Protein AF-A0AA37IGK7-F1 (afdb_monomer)

Nearest PDB structures (foldseek):
  6dv6-assembly1_A  TM=4.749E-01  e=1.111E+00  Salmonella enterica subsp. enterica serovar Typhimurium
  7ah9-assembly1_5C  TM=4.802E-01  e=1.252E+00  Salmonella enterica subsp. enterica serovar Typhimurium str. LT2
  7ah9-assembly1_5J  TM=4.685E-01  e=1.111E+00  Salmonella enterica subsp. enterica serovar Typhimurium str. LT2
  6q15-assembly1_M  TM=4.804E-01  e=1.497E+00  Salmonella enterica subsp. enterica serovar Typhimurium str. LT2
  7ahi-assembly1_5G  TM=4.324E-01  e=2.562E+00  Salmonella enterica subsp. enterica serovar Typhimurium str. LT2

Radius of gyration: 20.07 Å; Cα contacts (8 Å, |Δi|>4): 269; chains: 1; bounding box: 44×47×62 Å

Sequence (169 aa):
MKHADATVIRGIPPRADIAWFLGDLLSDEHWREFDMGVAHSQAMLALRNALHAYGGRDAWLRFIETTRRIVPQQLLAVPIVEILELAGARDMPQAPVLMTYKPTLDVYAAGRKLGDGLRLDVLVRLTPADRDAQGAYRLYDTDIDITHEGTSIQRCIARHYLPLPKSTP

pLDDT: mean 80.36, std 15.51, range [32.31, 94.69]

Solvent-accessible surface area (backbone atoms only — not comparable to full-atom values): 9767 Å² total; per-residue (Å²): 141,83,88,78,83,80,67,83,73,74,78,72,72,71,86,83,46,64,33,63,28,56,21,60,64,58,58,78,80,55,47,52,64,48,71,70,66,67,62,89,42,71,68,48,42,52,49,46,52,50,26,34,73,67,49,32,71,63,37,40,52,50,48,48,56,49,46,69,51,41,45,34,69,59,72,24,63,45,49,39,39,60,53,38,54,77,63,43,33,77,84,40,64,75,52,64,42,76,49,77,47,71,50,68,47,80,41,70,48,92,90,39,74,50,80,95,35,50,64,36,43,34,38,40,38,39,34,55,46,88,90,48,70,59,91,66,28,34,37,25,44,36,38,39,37,36,24,39,96,88,40,79,63,40,64,33,79,50,69,34,35,33,56,54,67,80,79,77,132

Organism: NCBI:txid1544861

Foldseek 3Di:
DDDDDPDPPVCPDPPLQADFWQLSLDDPVQCVQLLVVDQDDPVSVVVLVVQCVQPRPVSSNVQSVVCNPCCSVPVGRHTVQVQCVVQVCVVVVQDKRKDKDWDFAFGDGPRHTDPPGFIKIKIKIWGFDPPADDVQWGKTFIWIFIDGPNHTNTIGTDIHIYGYHDDDD

Mean predicted aligned error: 8.78 Å

Structure (mmCIF, N/CA/C/O backbone):
data_AF-A0AA37IGK7-F1
#
_entry.id   AF-A0AA37IGK7-F1
#
loop_
_atom_site.group_PDB
_atom_site.id
_atom_site.type_symbol
_atom_site.label_atom_id
_atom_site.label_alt_id
_atom_site.label_comp_id
_atom_site.label_asym_id
_atom_site.label_entity_id
_atom_site.label_seq_id
_atom_site.pdbx_PDB_ins_code
_atom_site.Cartn_x
_atom_site.Cartn_y
_atom_site.Cartn_z
_atom_site.occupancy
_atom_site.B_iso_or_equiv
_atom_site.auth_seq_id
_atom_site.auth_comp_id
_atom_site.auth_asym_id
_atom_site.auth_atom_id
_atom_site.pdbx_PDB_model_num
ATOM 1 N N . MET A 1 1 ? 24.141 -35.715 -39.906 1.00 41.41 1 MET A N 1
ATOM 2 C CA . MET A 1 1 ? 23.755 -35.733 -38.478 1.00 41.41 1 MET A CA 1
ATOM 3 C C . MET A 1 1 ? 22.556 -34.818 -38.307 1.00 41.41 1 MET A C 1
ATOM 5 O O . MET A 1 1 ? 22.644 -33.664 -38.698 1.00 41.41 1 MET A O 1
ATOM 9 N N . LYS A 1 2 ? 21.426 -35.357 -37.843 1.00 35.59 2 LYS A N 1
ATOM 10 C CA . LYS A 1 2 ? 20.162 -34.641 -37.627 1.00 35.59 2 LYS A CA 1
ATOM 11 C C . LYS A 1 2 ? 19.840 -34.611 -36.125 1.00 35.59 2 LYS A C 1
ATOM 13 O O . LYS A 1 2 ? 20.041 -35.622 -35.465 1.00 35.59 2 LYS A O 1
ATOM 18 N N . HIS A 1 3 ? 19.279 -33.474 -35.707 1.00 33.34 3 HIS A N 1
ATOM 19 C CA . HIS A 1 3 ? 18.512 -33.161 -34.489 1.00 33.34 3 HIS A CA 1
ATOM 20 C C . HIS A 1 3 ? 19.196 -33.226 -33.115 1.00 33.34 3 HIS A C 1
ATOM 22 O O . HIS A 1 3 ? 19.464 -34.292 -32.578 1.00 33.34 3 HIS A O 1
ATOM 28 N N . ALA A 1 4 ? 19.334 -32.048 -32.504 1.00 32.31 4 ALA A N 1
ATOM 29 C CA . ALA A 1 4 ? 18.440 -31.604 -31.427 1.00 32.31 4 ALA A CA 1
ATOM 30 C C . ALA A 1 4 ? 18.515 -30.064 -31.388 1.00 32.31 4 ALA A C 1
ATOM 32 O O . ALA A 1 4 ? 19.496 -29.491 -30.926 1.00 32.31 4 ALA A O 1
ATOM 33 N N . ASP A 1 5 ? 17.622 -29.361 -32.090 1.00 38.12 5 ASP A N 1
ATOM 34 C CA . ASP A 1 5 ? 16.541 -28.609 -31.429 1.00 38.12 5 ASP A CA 1
ATOM 35 C C . ASP A 1 5 ? 16.617 -28.679 -29.900 1.00 38.12 5 ASP A C 1
ATOM 37 O O . ASP A 1 5 ? 15.969 -29.500 -29.251 1.00 38.12 5 ASP A O 1
ATOM 41 N N . ALA A 1 6 ? 17.433 -27.795 -29.323 1.00 36.03 6 ALA A N 1
ATOM 42 C CA . ALA A 1 6 ? 17.273 -27.383 -27.941 1.00 36.03 6 ALA A CA 1
ATOM 43 C C . ALA A 1 6 ? 15.976 -26.576 -27.873 1.00 36.03 6 ALA A C 1
ATOM 45 O O . ALA A 1 6 ? 15.944 -25.357 -28.024 1.00 36.03 6 ALA A O 1
ATOM 46 N N . THR A 1 7 ? 14.900 -27.346 -27.751 1.00 38.16 7 THR A N 1
ATOM 47 C CA . THR A 1 7 ? 13.552 -26.989 -27.349 1.00 38.16 7 THR A CA 1
ATOM 48 C C . THR A 1 7 ? 13.541 -25.661 -26.612 1.00 38.16 7 THR A C 1
ATOM 50 O O . THR A 1 7 ? 14.135 -25.533 -25.542 1.00 38.16 7 THR A O 1
ATOM 53 N N . VAL A 1 8 ? 12.845 -24.691 -27.203 1.00 39.19 8 VAL A N 1
ATOM 54 C CA . VAL A 1 8 ? 12.372 -23.474 -26.551 1.00 39.19 8 VAL A CA 1
ATOM 55 C C . VAL A 1 8 ? 11.833 -23.874 -25.182 1.00 39.19 8 VAL A C 1
ATOM 57 O O . VAL A 1 8 ? 10.712 -24.377 -25.072 1.00 39.19 8 VAL A O 1
ATOM 60 N N . ILE A 1 9 ? 12.624 -23.664 -24.129 1.00 37.88 9 ILE A N 1
ATOM 61 C CA . ILE A 1 9 ? 12.071 -23.569 -22.788 1.00 37.88 9 ILE A CA 1
ATOM 62 C C . ILE A 1 9 ? 11.282 -22.274 -22.859 1.00 37.88 9 ILE A C 1
ATOM 64 O O . ILE A 1 9 ? 11.832 -21.184 -22.721 1.00 37.88 9 ILE A O 1
ATOM 68 N N . ARG A 1 10 ? 9.998 -22.397 -23.220 1.00 39.66 10 ARG A N 1
ATOM 69 C CA . ARG A 1 10 ? 9.006 -21.347 -23.036 1.00 39.66 10 ARG A CA 1
ATOM 70 C C . ARG A 1 10 ? 9.206 -20.920 -21.594 1.00 39.66 10 ARG A C 1
ATOM 72 O O . ARG A 1 10 ? 8.944 -21.719 -20.698 1.00 39.66 10 ARG A O 1
ATOM 79 N N . GLY A 1 11 ? 9.791 -19.737 -21.418 1.00 38.16 11 GLY A N 1
ATOM 80 C CA . GLY A 1 11 ? 10.116 -19.136 -20.136 1.00 38.16 11 GLY A CA 1
ATOM 81 C C . GLY A 1 11 ? 8.824 -18.834 -19.410 1.00 38.16 11 GLY A C 1
ATOM 82 O O . GLY A 1 11 ? 8.371 -17.698 -19.389 1.00 38.16 11 GLY A O 1
ATOM 83 N N . ILE A 1 12 ? 8.189 -19.885 -18.898 1.00 39.44 12 ILE A N 1
ATOM 84 C CA . ILE A 1 12 ? 7.153 -19.781 -17.892 1.00 39.44 12 ILE A CA 1
ATOM 85 C C . ILE A 1 12 ? 7.881 -19.125 -16.719 1.00 39.44 12 ILE A C 1
ATOM 87 O O . ILE A 1 12 ? 8.781 -19.760 -16.159 1.00 39.44 12 ILE A O 1
ATOM 91 N N . PRO A 1 13 ? 7.583 -17.855 -16.399 1.00 40.16 13 PRO A N 1
ATOM 92 C CA . PRO A 1 13 ? 8.246 -17.192 -15.295 1.00 40.16 13 PRO A CA 1
ATOM 93 C C . PRO A 1 13 ? 7.923 -17.985 -14.024 1.00 40.16 13 PRO A C 1
ATOM 95 O O . PRO A 1 13 ? 6.785 -18.459 -13.879 1.00 40.16 13 PRO A O 1
ATOM 98 N N . PRO A 1 14 ? 8.889 -18.172 -13.113 1.00 37.75 14 PRO A N 1
ATOM 99 C CA . PRO A 1 14 ? 8.575 -18.704 -11.801 1.00 37.75 14 PRO A CA 1
ATOM 100 C C . PRO A 1 14 ? 7.504 -17.815 -11.146 1.00 37.75 14 PRO A C 1
ATOM 102 O O . PRO A 1 14 ? 7.425 -16.607 -11.364 1.00 37.75 14 PRO A O 1
ATOM 105 N N . ARG A 1 15 ? 6.602 -18.467 -10.414 1.00 49.00 15 ARG A N 1
ATOM 106 C CA . ARG A 1 15 ? 5.468 -17.860 -9.711 1.00 49.00 15 ARG A CA 1
ATOM 107 C C . ARG A 1 15 ? 5.907 -16.635 -8.881 1.00 49.00 15 ARG A C 1
ATOM 109 O O . ARG A 1 15 ? 6.888 -16.733 -8.161 1.00 49.00 15 ARG A O 1
ATOM 116 N N . ALA A 1 16 ? 5.092 -15.575 -8.928 1.00 52.56 16 ALA A N 1
ATOM 117 C CA . ALA A 1 16 ? 5.090 -14.376 -8.069 1.00 52.56 16 ALA A CA 1
ATOM 118 C C . ALA A 1 16 ? 6.145 -13.262 -8.285 1.00 52.56 16 ALA A C 1
ATOM 120 O O . ALA A 1 16 ? 6.078 -12.274 -7.567 1.00 52.56 16 ALA A O 1
ATOM 121 N N . ASP A 1 17 ? 7.017 -13.320 -9.300 1.00 76.12 17 ASP A N 1
ATOM 122 C CA . ASP A 1 17 ? 7.947 -12.196 -9.577 1.00 76.12 17 ASP A CA 1
ATOM 123 C C . ASP A 1 17 ? 7.363 -11.106 -10.502 1.00 76.12 17 ASP A C 1
ATOM 125 O O . ASP A 1 17 ? 7.978 -10.056 -10.700 1.00 76.12 17 ASP A O 1
ATOM 129 N N . ILE A 1 18 ? 6.193 -11.347 -11.109 1.00 85.62 18 ILE A N 1
ATOM 130 C CA . ILE A 1 18 ? 5.501 -10.360 -11.952 1.00 85.62 18 ILE A CA 1
ATOM 131 C C . ILE A 1 18 ? 4.434 -9.651 -11.124 1.00 85.62 18 ILE A C 1
ATOM 133 O O . ILE A 1 18 ? 3.520 -10.308 -10.626 1.00 85.62 18 ILE A O 1
ATOM 137 N N . ALA A 1 19 ? 4.507 -8.322 -11.063 1.00 89.56 19 ALA A N 1
ATOM 138 C CA . ALA A 1 19 ? 3.480 -7.492 -10.445 1.00 89.56 19 ALA A CA 1
ATOM 139 C C . ALA A 1 19 ? 2.544 -6.918 -11.515 1.00 89.56 19 ALA A C 1
ATOM 141 O O . ALA A 1 19 ? 2.965 -6.175 -12.405 1.00 89.56 19 ALA A O 1
ATOM 142 N N . TRP A 1 20 ? 1.264 -7.272 -11.428 1.00 89.81 20 TRP A N 1
ATOM 143 C CA . TRP A 1 20 ? 0.215 -6.794 -12.328 1.00 89.81 20 TRP A CA 1
ATOM 144 C C . TRP A 1 20 ? -0.509 -5.582 -11.754 1.00 89.81 20 TRP A C 1
ATOM 146 O O . TRP A 1 20 ? -0.899 -4.690 -12.510 1.00 89.81 20 TRP A O 1
ATOM 156 N N . PHE A 1 21 ? -0.645 -5.532 -10.431 1.00 91.69 21 PHE A N 1
ATOM 157 C CA . PHE A 1 21 ? -1.286 -4.461 -9.678 1.00 91.69 21 PHE A CA 1
ATOM 158 C C . PHE A 1 21 ? -0.329 -3.867 -8.640 1.00 91.69 21 PHE A C 1
ATOM 160 O O . PHE A 1 21 ? 0.619 -4.522 -8.211 1.00 91.69 21 PHE A O 1
ATOM 167 N N . LEU A 1 22 ? -0.590 -2.637 -8.184 1.00 90.69 22 LEU A N 1
ATOM 168 C CA . LEU A 1 22 ? 0.184 -2.016 -7.098 1.00 90.69 22 LEU A CA 1
ATOM 169 C C . LEU A 1 22 ? 0.195 -2.867 -5.821 1.00 90.69 22 LEU A C 1
ATOM 171 O O . LEU A 1 22 ? 1.216 -2.932 -5.141 1.00 90.69 22 LEU A O 1
ATOM 175 N N . GLY A 1 23 ? -0.919 -3.533 -5.511 1.00 89.38 23 GLY A N 1
ATOM 176 C CA . GLY A 1 23 ? -1.026 -4.442 -4.372 1.00 89.38 23 GLY A CA 1
ATOM 177 C C . GLY A 1 23 ? -0.063 -5.631 -4.432 1.00 89.38 23 GLY A C 1
ATOM 178 O O . GLY A 1 23 ? 0.355 -6.101 -3.379 1.00 89.38 23 GLY A O 1
ATOM 179 N N . ASP A 1 24 ? 0.348 -6.065 -5.629 1.00 89.00 24 ASP A N 1
ATOM 180 C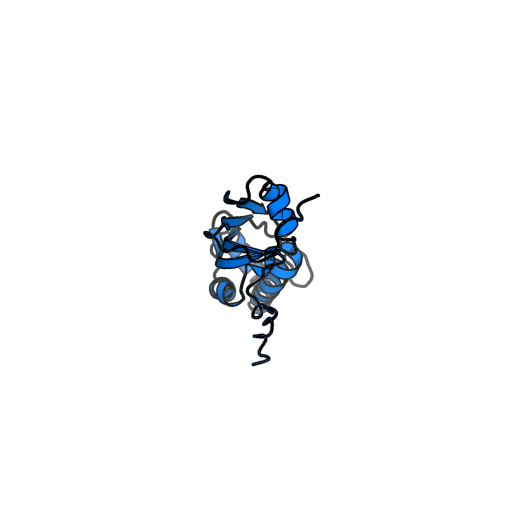 CA . ASP A 1 24 ? 1.286 -7.184 -5.803 1.00 89.00 24 ASP A CA 1
ATOM 181 C C . ASP A 1 24 ? 2.706 -6.820 -5.348 1.00 89.00 24 ASP A C 1
ATOM 183 O O . ASP A 1 24 ? 3.500 -7.701 -5.035 1.00 89.00 24 ASP A O 1
ATOM 187 N N . LEU A 1 25 ? 3.021 -5.520 -5.258 1.00 89.44 25 LEU A N 1
ATOM 188 C CA . LEU A 1 25 ? 4.308 -5.034 -4.755 1.00 89.44 25 LEU A CA 1
ATOM 189 C C . LEU A 1 25 ? 4.457 -5.214 -3.236 1.00 89.44 25 LEU A C 1
ATOM 191 O O . LEU A 1 25 ? 5.526 -4.943 -2.697 1.00 89.44 25 LEU A O 1
ATOM 195 N N . LEU A 1 26 ? 3.400 -5.624 -2.530 1.00 86.81 26 LEU A N 1
ATOM 196 C CA . LEU A 1 26 ? 3.387 -5.815 -1.082 1.00 86.81 26 LEU A CA 1
ATOM 197 C C . LEU A 1 26 ? 3.359 -7.310 -0.760 1.00 86.81 26 LEU A C 1
ATOM 199 O O . LEU A 1 26 ? 2.292 -7.923 -0.741 1.00 86.81 26 LEU A O 1
ATOM 203 N N . SER A 1 27 ? 4.516 -7.908 -0.464 1.00 78.31 27 SER A N 1
ATOM 204 C CA . SER A 1 27 ? 4.540 -9.306 -0.023 1.00 78.31 27 SER A CA 1
ATOM 205 C C . SER A 1 27 ? 4.078 -9.450 1.436 1.00 78.31 27 SER A C 1
ATOM 207 O O . SER A 1 27 ? 4.198 -8.537 2.258 1.00 78.31 27 SER A O 1
ATOM 209 N N . ASP A 1 28 ? 3.564 -10.634 1.777 1.00 74.31 28 ASP A N 1
ATOM 210 C CA . ASP A 1 28 ? 3.051 -10.953 3.115 1.00 74.31 28 ASP A CA 1
ATOM 211 C C . ASP A 1 28 ? 4.088 -10.777 4.234 1.00 74.31 28 ASP A C 1
ATOM 213 O O . ASP A 1 28 ? 3.735 -10.469 5.371 1.00 74.31 28 ASP A O 1
ATOM 217 N N . GLU A 1 29 ? 5.373 -10.977 3.935 1.00 75.19 29 GLU A N 1
ATOM 218 C CA . GLU A 1 29 ? 6.445 -10.901 4.934 1.00 75.19 29 GLU A CA 1
ATOM 219 C C . GLU A 1 29 ? 6.672 -9.479 5.460 1.00 75.19 29 GLU A C 1
ATOM 221 O O . GLU A 1 29 ? 7.158 -9.307 6.580 1.00 75.19 29 GLU A O 1
ATOM 226 N N . HIS A 1 30 ? 6.285 -8.476 4.672 1.00 74.25 30 HIS A N 1
ATOM 227 C CA . HIS A 1 30 ? 6.485 -7.073 4.987 1.00 74.25 30 HIS A CA 1
ATOM 228 C C . HIS A 1 30 ? 5.478 -6.583 6.036 1.00 74.25 30 HIS A C 1
ATOM 230 O O . HIS A 1 30 ? 5.839 -5.733 6.844 1.00 74.25 30 HIS A O 1
ATOM 236 N N . TRP A 1 31 ? 4.294 -7.204 6.137 1.00 77.25 31 TRP A N 1
ATOM 237 C CA . TRP A 1 31 ? 3.225 -6.841 7.084 1.00 77.25 31 TRP A CA 1
ATOM 238 C C . TRP A 1 31 ? 3.523 -7.129 8.562 1.00 77.25 31 TRP A C 1
ATOM 240 O O . TRP A 1 31 ? 2.711 -6.801 9.423 1.00 77.25 31 TRP A O 1
ATOM 250 N N . ARG A 1 32 ? 4.682 -7.707 8.901 1.00 73.06 32 ARG A N 1
ATOM 251 C CA . ARG A 1 32 ? 4.991 -8.151 10.272 1.00 73.06 32 ARG A CA 1
ATOM 252 C C . ARG A 1 32 ? 4.903 -7.044 11.319 1.00 73.06 32 ARG A C 1
ATOM 254 O O . ARG A 1 32 ? 4.380 -7.290 12.401 1.00 73.06 32 ARG A O 1
ATOM 261 N N . GLU A 1 33 ? 5.417 -5.849 11.034 1.00 70.06 33 GLU A N 1
ATOM 262 C CA . GLU A 1 33 ? 5.402 -4.746 12.008 1.00 70.06 33 GLU A CA 1
ATOM 263 C C . GLU A 1 33 ? 3.985 -4.232 12.268 1.00 70.06 33 GLU A C 1
ATOM 265 O O . GLU A 1 33 ? 3.595 -4.031 13.421 1.00 70.0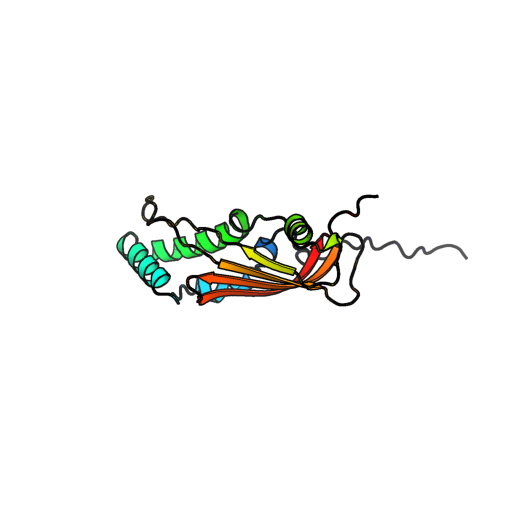6 33 GLU A O 1
ATOM 270 N N . PHE A 1 34 ? 3.182 -4.131 11.210 1.00 75.94 34 PHE A N 1
ATOM 271 C CA . PHE A 1 34 ? 1.764 -3.814 11.315 1.00 75.94 34 PHE A CA 1
ATOM 272 C C . PHE A 1 34 ? 0.985 -4.912 12.062 1.00 75.94 34 PHE A C 1
ATOM 274 O O . PHE A 1 34 ? 0.177 -4.606 12.942 1.00 75.94 34 PHE A O 1
ATOM 281 N N . ASP A 1 35 ? 1.289 -6.185 11.790 1.00 76.50 35 ASP A N 1
ATOM 282 C CA . ASP A 1 35 ? 0.680 -7.352 12.441 1.00 76.50 35 ASP A CA 1
ATOM 283 C C . ASP A 1 35 ? 0.990 -7.411 13.949 1.00 76.50 35 ASP A C 1
ATOM 285 O O . ASP A 1 35 ? 0.175 -7.894 14.739 1.00 76.50 35 ASP A O 1
ATOM 289 N N . MET A 1 36 ? 2.127 -6.855 14.389 1.00 77.94 36 MET A N 1
ATOM 290 C CA . MET A 1 36 ? 2.438 -6.696 15.818 1.00 77.94 36 MET A CA 1
ATOM 291 C C . MET A 1 36 ? 1.536 -5.667 16.521 1.00 77.94 36 MET A C 1
ATOM 293 O O . MET A 1 36 ? 1.558 -5.560 17.751 1.00 77.94 36 MET A O 1
ATOM 297 N N . GLY A 1 37 ? 0.716 -4.923 15.774 1.00 71.06 37 GLY A N 1
ATOM 298 C CA . GLY A 1 37 ? -0.267 -3.991 16.312 1.00 71.06 37 GLY A CA 1
ATOM 299 C C . GLY A 1 37 ? 0.354 -2.770 16.982 1.00 71.06 37 GLY A C 1
ATOM 300 O O . GLY A 1 37 ? -0.245 -2.188 17.897 1.00 71.06 37 GLY A O 1
ATOM 301 N N . VAL A 1 38 ? 1.556 -2.391 16.546 1.00 72.56 38 VAL A N 1
ATOM 302 C CA . VAL A 1 38 ? 2.232 -1.194 17.031 1.00 72.56 38 VAL A CA 1
ATOM 303 C C . VAL A 1 38 ? 1.575 0.026 16.383 1.00 72.56 38 VAL A C 1
ATOM 305 O O . VAL A 1 38 ? 1.449 0.135 15.168 1.00 72.56 38 VAL A O 1
ATOM 308 N N . ALA A 1 39 ? 1.089 0.943 17.217 1.00 75.56 39 ALA A N 1
ATOM 309 C CA . ALA A 1 39 ? 0.494 2.191 16.763 1.00 75.56 39 ALA A CA 1
ATOM 310 C C . ALA A 1 39 ? 1.554 3.292 16.842 1.00 75.56 39 ALA A C 1
ATOM 312 O O . ALA A 1 39 ? 2.013 3.627 17.935 1.00 75.56 39 ALA A O 1
ATOM 313 N N . HIS A 1 40 ? 1.936 3.829 15.686 1.00 77.88 40 HIS A N 1
ATOM 314 C CA . HIS A 1 40 ? 3.050 4.772 15.571 1.00 77.88 40 HIS A CA 1
ATOM 315 C C . HIS A 1 40 ? 2.612 6.241 15.432 1.00 77.88 40 HIS A C 1
ATOM 317 O O . HIS A 1 40 ? 3.421 7.132 15.671 1.00 77.88 40 HIS A O 1
ATOM 323 N N . SER A 1 41 ? 1.340 6.507 15.108 1.00 83.62 41 SER A N 1
ATOM 324 C CA . SER A 1 41 ? 0.773 7.863 15.030 1.00 83.62 41 SER A CA 1
ATOM 325 C C . SER A 1 41 ? -0.297 8.108 16.099 1.00 83.62 41 SER A C 1
ATOM 327 O O . SER A 1 41 ? -0.884 7.166 16.644 1.00 83.62 41 SER A O 1
ATOM 329 N N . GLN A 1 42 ? -0.588 9.381 16.387 1.00 86.12 42 GLN A N 1
ATOM 330 C CA . GLN A 1 42 ? -1.646 9.754 17.333 1.00 86.12 42 GLN A CA 1
ATOM 331 C C . GLN A 1 42 ? -3.028 9.318 16.840 1.00 86.12 42 GLN A C 1
ATOM 333 O O . GLN A 1 42 ? -3.815 8.794 17.629 1.00 86.12 42 GLN A O 1
ATOM 338 N N . ALA A 1 43 ? -3.310 9.447 15.541 1.00 82.75 43 ALA A N 1
ATOM 339 C CA . ALA A 1 43 ? -4.560 8.954 14.973 1.00 82.75 43 ALA A CA 1
ATOM 340 C C . ALA A 1 43 ? -4.684 7.422 15.062 1.00 82.75 43 ALA A C 1
ATOM 342 O O . ALA A 1 43 ? -5.742 6.921 15.444 1.00 82.75 43 ALA A O 1
ATOM 343 N N . MET A 1 44 ? -3.607 6.664 14.825 1.00 85.69 44 MET A N 1
ATOM 344 C CA . MET A 1 44 ? -3.607 5.203 14.997 1.00 85.69 44 MET A CA 1
ATOM 345 C C . MET A 1 44 ? -3.773 4.785 16.462 1.00 85.69 44 MET A C 1
ATOM 347 O O . MET A 1 44 ? -4.471 3.814 16.755 1.00 85.69 44 MET A O 1
ATOM 351 N N . LEU A 1 45 ? -3.181 5.528 17.401 1.00 88.38 45 LEU A N 1
ATOM 352 C CA . LEU A 1 45 ? -3.378 5.312 18.837 1.00 88.38 45 LEU A CA 1
ATOM 353 C C . LEU A 1 45 ? -4.826 5.586 19.253 1.00 88.38 45 LEU A C 1
ATOM 355 O O . LEU A 1 45 ? -5.421 4.776 19.967 1.00 88.38 45 LEU A O 1
ATOM 359 N N . ALA A 1 46 ? -5.404 6.695 18.788 1.00 87.50 46 ALA A N 1
ATOM 360 C CA . ALA A 1 46 ? -6.803 7.030 19.026 1.00 87.50 46 ALA A CA 1
ATOM 361 C C . ALA A 1 46 ? -7.734 5.963 18.439 1.00 87.50 46 ALA A C 1
ATOM 363 O O . ALA A 1 46 ? -8.664 5.520 19.115 1.00 87.50 46 ALA A O 1
ATOM 364 N N . LEU A 1 47 ? -7.437 5.482 17.228 1.00 88.38 47 LEU A N 1
ATOM 365 C CA . LEU A 1 47 ? -8.182 4.410 16.584 1.00 88.38 47 LEU A CA 1
ATOM 366 C C . LEU A 1 47 ? -8.104 3.103 17.378 1.00 88.38 47 LEU A C 1
ATOM 368 O O . LEU A 1 47 ? -9.137 2.495 17.658 1.00 88.38 47 LEU A O 1
ATOM 372 N N . ARG A 1 48 ? -6.902 2.684 17.788 1.00 90.38 48 ARG A N 1
ATOM 373 C CA . ARG A 1 48 ? -6.710 1.493 18.625 1.00 90.38 48 ARG A CA 1
ATOM 374 C C . ARG A 1 48 ? -7.513 1.599 19.918 1.00 90.38 48 ARG A C 1
ATOM 376 O O . ARG A 1 48 ? -8.199 0.653 20.293 1.00 90.38 48 ARG A O 1
ATOM 383 N N . ASN A 1 49 ? -7.459 2.752 20.582 1.00 90.00 49 ASN A N 1
ATOM 384 C CA . ASN A 1 49 ? -8.198 2.990 21.820 1.00 90.00 49 ASN A CA 1
ATOM 385 C C . ASN A 1 49 ? -9.716 2.948 21.594 1.00 90.00 49 ASN A C 1
ATOM 387 O O . ASN A 1 49 ? -10.427 2.339 22.391 1.00 90.00 49 ASN A O 1
ATOM 391 N N . ALA A 1 50 ? -10.212 3.526 20.496 1.00 88.81 50 ALA A N 1
ATOM 392 C CA . ALA A 1 50 ? -11.620 3.447 20.124 1.00 88.81 50 ALA A CA 1
ATOM 393 C C . ALA A 1 50 ? -12.047 1.993 19.868 1.00 88.81 50 ALA A C 1
ATOM 395 O O . ALA A 1 50 ? -13.025 1.526 20.446 1.00 88.81 50 ALA A O 1
ATOM 396 N N . LEU A 1 51 ? -11.286 1.240 19.069 1.00 90.62 51 LEU A N 1
ATOM 397 C CA . LEU A 1 51 ? -11.562 -0.173 18.793 1.00 90.62 51 LEU A CA 1
ATOM 398 C C . LEU A 1 51 ? -11.555 -1.015 20.075 1.00 90.62 51 LEU A C 1
ATOM 400 O O . LEU A 1 51 ? -12.467 -1.816 20.284 1.00 90.62 51 LEU A O 1
ATOM 404 N N . HIS A 1 52 ? -10.596 -0.778 20.971 1.00 91.06 52 HIS A N 1
ATOM 405 C CA . HIS A 1 52 ? -10.561 -1.415 22.286 1.00 91.06 52 HIS A CA 1
ATOM 406 C C . HIS A 1 52 ? -11.783 -1.069 23.145 1.00 91.06 52 HIS A C 1
ATOM 408 O O . HIS A 1 52 ? -12.319 -1.956 23.804 1.00 91.06 52 HIS A O 1
ATOM 414 N N . ALA A 1 53 ? -12.253 0.179 23.122 1.00 89.62 53 ALA A N 1
ATOM 415 C CA . ALA A 1 53 ? -13.435 0.586 23.878 1.00 89.62 53 ALA A CA 1
ATOM 416 C C . ALA A 1 53 ? -14.722 -0.093 23.372 1.00 89.62 53 ALA A C 1
ATOM 418 O O . ALA A 1 53 ? -15.579 -0.450 24.175 1.00 89.62 53 ALA A O 1
ATOM 419 N N . TYR A 1 54 ? -14.854 -0.298 22.058 1.00 86.50 54 TYR A N 1
ATOM 420 C CA . TYR A 1 54 ? -16.063 -0.879 21.459 1.00 86.50 54 TYR A CA 1
ATOM 421 C C . TYR A 1 54 ? -16.075 -2.410 21.394 1.00 86.50 54 TYR A C 1
ATOM 423 O O . TYR A 1 54 ? -17.148 -3.008 21.418 1.00 86.50 54 TYR A O 1
ATOM 431 N N . GLY A 1 55 ? -14.917 -3.059 21.270 1.00 82.75 55 GLY A N 1
ATOM 432 C CA . GLY A 1 55 ? -14.850 -4.511 21.075 1.00 82.75 55 GLY A CA 1
ATOM 433 C C . GLY A 1 55 ? -13.571 -5.162 21.590 1.00 82.75 55 GLY A C 1
ATOM 434 O O . GLY A 1 55 ? -13.237 -6.268 21.164 1.00 82.75 55 GLY A O 1
ATOM 435 N N . GLY A 1 56 ? -12.855 -4.486 22.492 1.00 87.94 56 GLY A N 1
ATOM 436 C CA . GLY A 1 56 ? -11.652 -5.002 23.130 1.00 87.94 56 GLY A CA 1
ATOM 437 C C . GLY A 1 56 ? -10.507 -5.272 22.154 1.00 87.94 56 GLY A C 1
ATOM 438 O O . GLY A 1 56 ? -10.462 -4.762 21.032 1.00 87.94 56 GLY A O 1
ATOM 439 N N . ARG A 1 57 ? -9.569 -6.114 22.595 1.00 85.88 57 ARG A N 1
ATOM 440 C CA . ARG A 1 57 ? -8.406 -6.540 21.803 1.00 85.88 57 ARG A CA 1
ATOM 441 C C . ARG A 1 57 ? -8.810 -7.208 20.482 1.00 85.88 57 ARG A C 1
ATOM 443 O O . ARG A 1 57 ? -8.146 -7.006 19.470 1.00 85.88 57 ARG A O 1
ATOM 450 N N . ASP A 1 58 ? -9.918 -7.943 20.469 1.00 88.06 58 ASP A N 1
ATOM 451 C CA . ASP A 1 58 ? -10.389 -8.672 19.287 1.00 88.06 58 ASP A CA 1
ATOM 452 C C . ASP A 1 58 ? -10.850 -7.745 18.159 1.00 88.06 58 ASP A C 1
ATOM 454 O O . ASP A 1 58 ? -10.757 -8.103 16.987 1.00 88.06 58 ASP A O 1
ATOM 458 N N . ALA A 1 59 ? -11.371 -6.557 18.478 1.00 88.38 59 ALA A N 1
ATOM 459 C CA . ALA A 1 59 ? -11.710 -5.563 17.460 1.00 88.38 59 ALA A CA 1
ATOM 460 C C . ALA A 1 59 ? -10.454 -4.984 16.794 1.00 88.38 59 ALA A C 1
ATOM 462 O O . ALA A 1 59 ? -10.437 -4.801 15.579 1.00 88.38 59 ALA A O 1
ATOM 463 N N . TRP A 1 60 ? -9.394 -4.752 17.571 1.00 88.81 60 TRP A N 1
ATOM 464 C CA . TRP A 1 60 ? -8.108 -4.289 17.048 1.00 88.81 60 TRP A CA 1
ATOM 465 C C . TRP A 1 60 ? -7.433 -5.337 16.155 1.00 88.81 60 TRP A C 1
ATOM 467 O O . TRP A 1 60 ? -7.020 -5.018 15.044 1.00 88.81 60 TRP A O 1
ATOM 477 N N . LEU A 1 61 ? -7.396 -6.600 16.588 1.00 87.88 61 LEU A N 1
ATOM 478 C CA . LEU A 1 61 ? -6.836 -7.691 15.782 1.00 87.88 61 LEU A CA 1
ATOM 479 C C . LEU A 1 61 ? -7.611 -7.895 14.472 1.00 87.88 61 LEU A C 1
ATOM 481 O O . LEU A 1 61 ? -7.003 -8.006 13.411 1.00 87.88 61 LEU A O 1
ATOM 485 N N . ARG A 1 62 ? -8.950 -7.856 14.521 1.00 88.31 62 ARG A N 1
ATOM 486 C CA . ARG A 1 62 ? -9.786 -7.923 13.311 1.00 88.31 62 ARG A CA 1
ATOM 487 C C . ARG A 1 62 ? -9.559 -6.746 12.374 1.00 88.31 62 ARG A C 1
ATOM 489 O O . ARG A 1 62 ? -9.601 -6.930 11.159 1.00 88.31 62 ARG A O 1
ATOM 496 N N . PHE A 1 63 ? -9.331 -5.550 12.912 1.00 89.88 63 PHE A N 1
ATOM 497 C CA . PHE A 1 63 ? -8.969 -4.390 12.105 1.00 89.88 63 PHE A CA 1
ATOM 498 C C . PHE A 1 63 ? -7.640 -4.612 11.373 1.00 89.88 63 PHE A C 1
ATOM 500 O O . PHE A 1 63 ? -7.592 -4.393 10.164 1.00 89.88 63 PHE A O 1
ATOM 507 N N . ILE A 1 64 ? -6.600 -5.093 12.062 1.00 89.00 64 ILE A N 1
ATOM 508 C CA . ILE A 1 64 ? -5.297 -5.407 11.453 1.00 89.00 64 ILE A CA 1
ATOM 509 C C . ILE A 1 64 ? -5.467 -6.431 10.324 1.00 89.00 64 ILE A C 1
ATOM 511 O O . ILE A 1 64 ? -5.100 -6.161 9.182 1.00 89.00 64 ILE A O 1
ATOM 515 N N . GLU A 1 65 ? -6.109 -7.564 10.614 1.00 88.12 65 GLU A N 1
ATOM 516 C CA . GLU A 1 65 ? -6.339 -8.640 9.642 1.00 88.12 65 GLU A CA 1
ATOM 517 C C . GLU A 1 65 ? -7.128 -8.146 8.419 1.00 88.12 65 GLU A C 1
ATOM 519 O O . GLU A 1 65 ? -6.771 -8.403 7.266 1.00 88.12 65 GLU A O 1
ATOM 524 N N . THR A 1 66 ? -8.187 -7.371 8.661 1.00 88.56 66 THR A N 1
ATOM 525 C CA . THR A 1 66 ? -9.010 -6.792 7.595 1.00 88.56 66 THR A CA 1
ATOM 526 C C . THR A 1 66 ? -8.210 -5.806 6.751 1.00 88.56 66 THR A C 1
ATOM 528 O O . THR A 1 66 ? -8.326 -5.821 5.527 1.00 88.56 66 THR A O 1
ATOM 531 N N . THR A 1 67 ? -7.374 -4.982 7.382 1.00 88.25 67 THR A N 1
ATOM 532 C CA . THR A 1 67 ? -6.528 -3.995 6.702 1.00 88.25 67 THR A CA 1
ATOM 533 C C . THR A 1 67 ? -5.519 -4.677 5.789 1.00 88.25 67 THR A C 1
ATOM 535 O O . THR A 1 67 ? -5.445 -4.326 4.611 1.00 88.25 67 THR A O 1
ATOM 538 N N . ARG A 1 68 ? -4.828 -5.712 6.285 1.00 85.75 68 ARG A N 1
ATOM 539 C CA . ARG A 1 68 ? -3.874 -6.513 5.503 1.00 85.75 68 ARG A CA 1
ATOM 540 C C . ARG A 1 68 ? -4.507 -7.123 4.252 1.00 85.75 68 ARG A C 1
ATOM 542 O O . ARG A 1 68 ? -3.844 -7.266 3.232 1.00 85.75 68 ARG A O 1
ATOM 549 N N . ARG A 1 69 ? -5.796 -7.462 4.303 1.00 86.50 69 ARG A N 1
ATOM 550 C CA . ARG A 1 69 ? -6.527 -7.988 3.145 1.00 86.50 69 ARG A CA 1
ATOM 551 C C . ARG A 1 69 ? -7.016 -6.887 2.203 1.00 86.50 69 ARG A C 1
ATOM 553 O O . ARG A 1 69 ? -6.853 -6.997 0.992 1.00 86.50 69 ARG A O 1
ATOM 560 N N . ILE A 1 70 ? -7.653 -5.848 2.743 1.00 89.25 70 ILE A N 1
ATOM 561 C CA . ILE A 1 70 ? -8.334 -4.812 1.953 1.00 89.25 70 ILE A CA 1
ATOM 562 C C . ILE A 1 70 ? -7.336 -3.890 1.253 1.00 89.25 70 ILE A C 1
ATOM 564 O O . ILE A 1 70 ? -7.564 -3.528 0.098 1.00 89.25 70 ILE A O 1
ATOM 568 N N . VAL A 1 71 ? -6.236 -3.518 1.916 1.00 89.00 71 VAL A N 1
ATOM 569 C CA . VAL A 1 71 ? -5.276 -2.562 1.348 1.00 89.00 71 VAL A CA 1
ATOM 570 C C . VAL A 1 71 ? -4.685 -3.086 0.033 1.00 89.00 71 VAL A C 1
ATOM 572 O O . VAL A 1 71 ? -4.869 -2.406 -0.976 1.00 89.00 71 VAL A O 1
ATOM 575 N N . PRO A 1 72 ? -4.082 -4.290 -0.041 1.00 87.50 72 PRO A N 1
ATOM 576 C CA . PRO A 1 72 ? -3.532 -4.788 -1.300 1.00 87.50 72 PRO A CA 1
ATOM 577 C C . PRO A 1 72 ? -4.618 -5.119 -2.331 1.00 87.50 72 PRO A C 1
ATOM 579 O O . PRO A 1 72 ? -4.502 -4.738 -3.491 1.00 87.50 72 PRO A O 1
ATOM 582 N N . GLN A 1 73 ? -5.692 -5.805 -1.915 1.00 85.12 73 GLN A N 1
ATOM 583 C CA . GLN A 1 73 ? -6.647 -6.420 -2.850 1.00 85.12 73 GLN A CA 1
ATOM 584 C C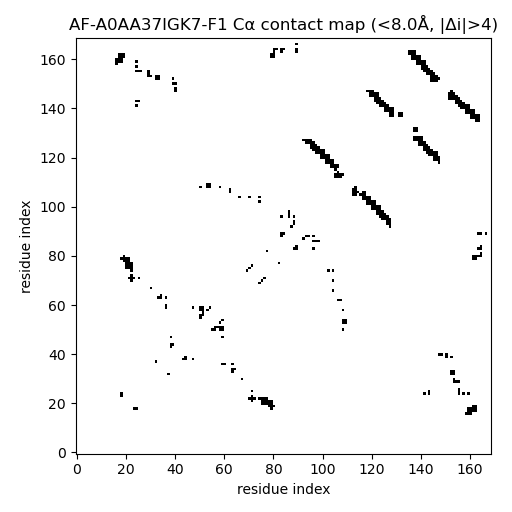 . GLN A 1 73 ? -7.730 -5.475 -3.369 1.00 85.12 73 GLN A C 1
ATOM 586 O O . GLN A 1 73 ? -8.363 -5.783 -4.374 1.00 85.12 73 GLN A O 1
ATOM 591 N N . GLN A 1 74 ? -8.018 -4.385 -2.658 1.00 87.50 74 GLN A N 1
ATOM 592 C CA . GLN A 1 74 ? -9.111 -3.478 -3.013 1.00 87.50 74 GLN A CA 1
ATOM 593 C C . GLN A 1 74 ? -8.607 -2.056 -3.198 1.00 87.50 74 GLN A C 1
ATOM 595 O O . GLN A 1 74 ? -8.868 -1.449 -4.231 1.00 87.50 74 GLN A O 1
ATOM 600 N N . LEU A 1 75 ? -7.863 -1.528 -2.222 1.00 87.62 75 LEU A N 1
ATOM 601 C CA . LEU A 1 75 ? -7.397 -0.142 -2.291 1.00 87.62 75 LEU A CA 1
ATOM 602 C C . LEU A 1 75 ? -6.245 0.023 -3.286 1.00 87.62 75 LEU A C 1
ATOM 604 O O . LEU A 1 75 ? -6.138 1.068 -3.913 1.00 87.62 75 LEU A O 1
ATOM 608 N N . LEU A 1 76 ? -5.412 -1.004 -3.459 1.00 89.31 76 LEU A N 1
ATOM 609 C CA . LEU A 1 76 ? -4.263 -0.995 -4.367 1.00 89.31 76 LEU A CA 1
ATOM 610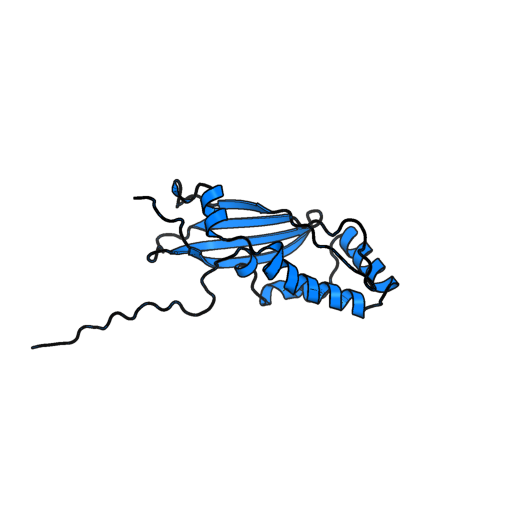 C C . LEU A 1 76 ? -4.435 -1.934 -5.566 1.00 89.31 76 LEU A C 1
ATOM 612 O O . LEU A 1 76 ? -3.458 -2.294 -6.223 1.00 89.31 76 LEU A O 1
ATOM 616 N N . ALA A 1 77 ? -5.679 -2.266 -5.915 1.00 89.75 77 ALA A N 1
ATOM 617 C CA . ALA A 1 77 ? -6.026 -2.996 -7.135 1.00 89.75 77 ALA A CA 1
ATOM 618 C C . ALA A 1 77 ? -5.922 -2.112 -8.396 1.00 89.75 77 ALA A C 1
ATOM 620 O O . ALA A 1 77 ? -6.804 -2.111 -9.251 1.00 89.75 77 ALA A O 1
ATOM 621 N N . VAL A 1 78 ? -4.849 -1.324 -8.496 1.00 90.06 78 VAL A N 1
ATOM 622 C CA . VAL A 1 78 ? -4.570 -0.429 -9.620 1.00 90.06 78 VAL A CA 1
ATOM 623 C C . VAL A 1 78 ? -3.575 -1.118 -10.553 1.00 90.06 78 VAL A C 1
ATOM 625 O O . VAL A 1 78 ? -2.496 -1.491 -10.080 1.00 90.06 78 VAL A O 1
ATOM 628 N N . PRO A 1 79 ? -3.896 -1.309 -11.844 1.00 91.50 79 PRO A N 1
ATOM 629 C CA . PRO A 1 79 ? -2.991 -1.958 -12.785 1.00 91.50 79 PRO A CA 1
ATOM 630 C C . PRO A 1 79 ? -1.675 -1.191 -12.959 1.00 91.50 79 PRO A C 1
ATOM 632 O O . PRO A 1 79 ? -1.668 0.014 -13.202 1.00 91.50 79 PRO A O 1
ATOM 635 N N . ILE A 1 80 ? -0.544 -1.900 -12.918 1.00 91.00 80 ILE A N 1
ATOM 636 C CA . ILE A 1 80 ? 0.793 -1.311 -13.096 1.00 91.00 80 ILE A CA 1
ATOM 637 C C . ILE A 1 80 ? 0.945 -0.644 -14.467 1.00 91.00 80 ILE A C 1
ATOM 639 O O . ILE A 1 80 ? 1.598 0.389 -14.578 1.00 91.00 80 ILE A O 1
ATOM 643 N N . VAL A 1 81 ? 0.321 -1.192 -15.513 1.00 89.69 81 VAL A N 1
ATOM 644 C CA . VAL A 1 81 ? 0.379 -0.593 -16.856 1.00 89.69 81 VAL A CA 1
ATOM 645 C C . VAL A 1 81 ? -0.190 0.825 -16.852 1.00 89.69 81 VAL A C 1
ATOM 647 O O . VAL A 1 81 ? 0.448 1.723 -17.393 1.00 89.69 81 VAL A O 1
ATOM 650 N N . GLU A 1 82 ? -1.327 1.047 -16.188 1.00 88.75 82 GLU A N 1
ATOM 651 C CA . GLU A 1 82 ? -1.943 2.378 -16.085 1.00 88.75 82 GLU A CA 1
ATOM 652 C C . GLU A 1 82 ? -1.021 3.356 -15.348 1.00 88.75 82 GLU A C 1
ATOM 654 O O . GLU A 1 82 ? -0.876 4.508 -15.751 1.00 88.75 82 GLU A O 1
ATOM 659 N N . ILE A 1 83 ? -0.333 2.883 -14.304 1.00 87.19 83 ILE A N 1
ATOM 660 C CA . ILE A 1 83 ? 0.662 3.677 -13.577 1.00 87.19 83 ILE A CA 1
ATOM 661 C C . ILE A 1 83 ? 1.809 4.110 -14.489 1.00 87.19 83 ILE A C 1
ATOM 663 O O . ILE A 1 83 ? 2.189 5.282 -14.506 1.00 87.19 83 ILE A O 1
ATOM 667 N N . LEU A 1 84 ? 2.368 3.165 -15.244 1.00 88.06 84 LEU A N 1
ATOM 668 C CA . LEU A 1 84 ? 3.477 3.426 -16.155 1.00 88.06 84 LEU A CA 1
ATOM 669 C C . LEU A 1 84 ? 3.059 4.365 -17.296 1.00 88.06 84 LEU A C 1
ATOM 671 O O . LEU A 1 84 ? 3.833 5.242 -17.679 1.00 88.06 84 LEU A O 1
ATOM 675 N N . GLU A 1 85 ? 1.838 4.226 -17.814 1.00 86.88 85 GLU A N 1
ATOM 676 C CA . GLU A 1 85 ? 1.277 5.118 -18.834 1.00 86.88 85 GLU A CA 1
ATOM 677 C C . GLU A 1 85 ? 1.098 6.547 -18.311 1.00 86.88 85 GLU A C 1
ATOM 679 O O . GLU A 1 85 ? 1.581 7.487 -18.943 1.00 86.88 85 GLU A O 1
ATOM 684 N N . LEU A 1 86 ? 0.485 6.719 -17.134 1.00 83.75 86 LEU A N 1
ATOM 685 C CA . LEU A 1 86 ? 0.310 8.032 -16.496 1.00 83.75 86 LEU A CA 1
ATOM 686 C C . LEU A 1 86 ? 1.644 8.724 -16.201 1.00 83.75 86 LEU A C 1
ATOM 688 O O . LEU A 1 86 ? 1.732 9.950 -16.246 1.00 83.75 86 LEU A O 1
ATOM 692 N N . ALA A 1 87 ? 2.685 7.944 -15.915 1.00 82.19 87 ALA A N 1
ATOM 693 C CA . ALA A 1 87 ? 4.028 8.447 -15.663 1.00 82.19 87 ALA A CA 1
ATOM 694 C C . ALA A 1 87 ? 4.840 8.735 -16.940 1.00 82.19 87 ALA A C 1
ATOM 696 O O . ALA A 1 87 ? 6.000 9.133 -16.844 1.00 82.19 87 ALA A O 1
ATOM 697 N N . GLY A 1 88 ? 4.279 8.511 -18.135 1.00 79.50 88 GLY A N 1
ATOM 698 C CA . GLY A 1 88 ? 4.995 8.703 -19.398 1.00 79.50 88 GLY A CA 1
ATOM 699 C C . GLY A 1 88 ? 6.121 7.688 -19.631 1.00 79.50 88 GLY A C 1
ATOM 700 O O . GLY A 1 88 ? 6.989 7.908 -20.476 1.00 79.50 88 GLY A O 1
ATOM 701 N N . ALA A 1 89 ? 6.116 6.550 -18.925 1.00 77.81 89 ALA A N 1
ATOM 702 C CA . ALA A 1 89 ? 7.149 5.517 -19.054 1.00 77.81 89 ALA A CA 1
ATOM 703 C C . ALA A 1 89 ? 7.160 4.859 -20.444 1.00 77.81 89 ALA A C 1
ATOM 705 O O . ALA A 1 89 ? 8.123 4.192 -20.810 1.00 77.81 89 ALA A O 1
ATOM 706 N N . ARG A 1 90 ? 6.115 5.060 -21.251 1.00 74.81 90 ARG A N 1
ATOM 707 C CA . ARG A 1 90 ? 6.136 4.703 -22.671 1.00 74.81 90 ARG A CA 1
ATOM 708 C C . ARG A 1 90 ? 7.194 5.501 -23.441 1.00 74.81 90 ARG A C 1
ATOM 710 O O . ARG A 1 90 ? 7.951 4.916 -24.211 1.00 74.81 90 ARG A O 1
ATOM 717 N N . ASP A 1 91 ? 7.238 6.811 -23.224 1.00 71.69 91 ASP A N 1
ATOM 718 C CA . ASP A 1 91 ? 8.105 7.734 -23.961 1.00 71.69 91 ASP A CA 1
ATOM 719 C C . ASP A 1 91 ? 9.493 7.838 -23.317 1.00 71.69 91 ASP A C 1
ATOM 721 O O . ASP A 1 91 ? 10.498 8.032 -24.001 1.00 71.69 91 ASP A O 1
ATOM 725 N N . MET A 1 92 ? 9.564 7.645 -21.997 1.00 73.44 92 MET A N 1
ATOM 726 C CA . MET A 1 92 ? 10.805 7.645 -21.221 1.00 73.44 92 MET A CA 1
ATOM 727 C C . MET A 1 92 ? 10.967 6.336 -20.432 1.00 73.44 92 MET A C 1
ATOM 729 O O . MET A 1 92 ? 10.957 6.342 -19.202 1.00 73.44 92 MET A O 1
ATOM 733 N N . PRO A 1 93 ? 11.173 5.190 -21.105 1.00 73.00 93 PRO A N 1
ATOM 734 C CA . PRO A 1 93 ? 11.139 3.874 -20.459 1.00 73.00 93 PRO A CA 1
ATOM 735 C C . PRO A 1 93 ? 12.289 3.622 -19.475 1.00 73.00 93 PRO A C 1
ATOM 737 O O . PRO A 1 93 ? 12.241 2.667 -18.702 1.00 73.00 93 PRO A O 1
ATOM 740 N N . GLN A 1 94 ? 13.330 4.457 -19.505 1.00 79.06 94 GLN A N 1
ATOM 741 C CA . GLN A 1 94 ? 14.467 4.399 -18.580 1.00 79.06 94 GLN A CA 1
ATOM 742 C C . GLN A 1 94 ? 14.356 5.395 -17.417 1.00 79.06 94 GLN A C 1
ATOM 744 O O . GLN A 1 94 ? 15.205 5.386 -16.530 1.00 79.06 94 GLN A O 1
ATOM 749 N N . ALA A 1 95 ? 13.343 6.264 -17.405 1.00 83.81 95 ALA A N 1
ATOM 750 C CA . ALA A 1 95 ? 13.156 7.199 -16.307 1.00 83.81 95 ALA A CA 1
ATOM 751 C C . ALA A 1 95 ? 12.535 6.484 -15.093 1.00 83.81 95 ALA A C 1
ATOM 753 O O . ALA A 1 95 ? 11.640 5.650 -15.263 1.00 83.81 95 ALA A O 1
ATOM 754 N N . PRO A 1 96 ? 12.969 6.812 -13.864 1.00 87.94 96 PRO A N 1
ATOM 755 C CA . PRO A 1 96 ? 12.268 6.383 -12.665 1.00 87.94 96 PRO A CA 1
ATOM 756 C C . PRO A 1 96 ? 10.845 6.942 -12.635 1.00 87.94 96 PRO A C 1
ATOM 758 O O . PRO A 1 96 ? 10.621 8.119 -12.918 1.00 87.94 96 PRO A O 1
ATOM 761 N N . VAL A 1 97 ? 9.895 6.108 -12.230 1.00 90.44 97 VAL A N 1
ATOM 762 C CA . VAL A 1 97 ? 8.513 6.511 -11.977 1.00 90.44 97 VAL A CA 1
ATOM 763 C C . VAL A 1 97 ? 8.358 6.800 -10.494 1.00 90.44 97 VAL A C 1
ATOM 765 O O . VAL A 1 97 ? 8.715 5.973 -9.656 1.00 90.44 97 VAL A O 1
ATOM 768 N N . LEU A 1 98 ? 7.810 7.969 -10.170 1.00 91.19 98 LEU A N 1
ATOM 769 C CA . LEU A 1 98 ? 7.411 8.338 -8.818 1.00 91.19 98 LEU A CA 1
ATOM 770 C C . LEU A 1 98 ? 5.939 8.724 -8.833 1.00 91.19 98 LEU A C 1
ATOM 772 O O . LEU A 1 98 ? 5.530 9.603 -9.589 1.00 91.19 98 LEU A O 1
ATOM 776 N N . MET A 1 99 ? 5.156 8.096 -7.967 1.00 89.81 99 MET A N 1
ATOM 777 C CA . MET A 1 99 ? 3.739 8.396 -7.832 1.00 89.81 99 MET A CA 1
ATOM 778 C C . MET A 1 99 ? 3.308 8.411 -6.368 1.00 89.81 99 MET A C 1
ATOM 780 O O . MET A 1 99 ? 3.952 7.838 -5.487 1.00 89.81 99 MET A O 1
ATOM 784 N N . THR A 1 100 ? 2.182 9.068 -6.115 1.00 90.31 100 THR A N 1
ATOM 785 C CA . THR A 1 100 ? 1.529 9.075 -4.809 1.00 90.31 100 THR A CA 1
ATOM 786 C C . THR A 1 100 ? 0.060 8.740 -4.990 1.00 90.31 100 THR A C 1
ATOM 788 O O . THR A 1 100 ? -0.646 9.416 -5.735 1.00 90.31 100 THR A O 1
ATOM 791 N N . TYR A 1 101 ? -0.403 7.720 -4.280 1.00 89.44 101 TYR A N 1
ATOM 792 C CA . TYR A 1 101 ? -1.798 7.315 -4.223 1.00 89.44 101 TYR A CA 1
ATOM 793 C C . TYR A 1 101 ? -2.324 7.524 -2.802 1.00 89.44 101 TYR A C 1
ATOM 795 O O . TYR A 1 101 ? -1.610 7.274 -1.837 1.00 89.44 101 TYR A O 1
ATOM 803 N N . LYS A 1 102 ? -3.548 8.035 -2.647 1.00 91.81 102 LYS A N 1
ATOM 804 C CA . LYS A 1 102 ? -4.070 8.463 -1.336 1.00 91.81 102 LYS A CA 1
ATOM 805 C C . LYS A 1 102 ? -5.398 7.784 -0.992 1.00 91.81 102 LYS A C 1
ATOM 807 O O . LYS A 1 102 ? -6.431 8.460 -0.997 1.00 91.81 102 LYS A O 1
ATOM 812 N N . PRO A 1 103 ? -5.412 6.459 -0.759 1.00 91.00 103 PRO A N 1
ATOM 813 C CA . PRO A 1 103 ? -6.642 5.763 -0.437 1.00 91.00 103 PRO A CA 1
ATOM 814 C C . PRO A 1 103 ? -7.134 6.134 0.962 1.00 91.00 103 PRO A C 1
ATOM 816 O O . PRO A 1 103 ? -6.364 6.517 1.844 1.00 91.00 103 PRO A O 1
ATOM 819 N N . THR A 1 104 ? -8.438 5.985 1.169 1.00 91.25 104 THR A N 1
ATOM 820 C CA . THR A 1 104 ? -9.054 6.091 2.494 1.00 91.25 104 THR A CA 1
ATOM 821 C C . THR A 1 104 ? -9.547 4.713 2.903 1.00 91.25 104 THR A C 1
ATOM 823 O O . THR A 1 104 ? -10.318 4.088 2.177 1.00 91.25 104 THR A O 1
ATOM 826 N N . LEU A 1 105 ? -9.068 4.228 4.045 1.00 89.69 105 LEU A N 1
ATOM 827 C CA . LEU A 1 105 ? -9.485 2.963 4.630 1.00 89.69 105 LEU A CA 1
ATOM 828 C C . LEU A 1 105 ? -10.636 3.211 5.600 1.00 89.69 105 LEU A C 1
ATOM 830 O O . LEU A 1 105 ? -10.460 3.818 6.656 1.00 89.69 105 LEU A O 1
ATOM 834 N N . ASP A 1 106 ? -11.811 2.698 5.269 1.00 90.44 106 ASP A N 1
ATOM 835 C CA . ASP A 1 106 ? -12.941 2.749 6.185 1.00 90.44 106 ASP A CA 1
ATOM 836 C C . ASP A 1 106 ? -12.729 1.798 7.361 1.00 90.44 106 ASP A C 1
ATOM 838 O O . ASP A 1 106 ? -12.429 0.616 7.184 1.00 90.44 106 ASP A O 1
AT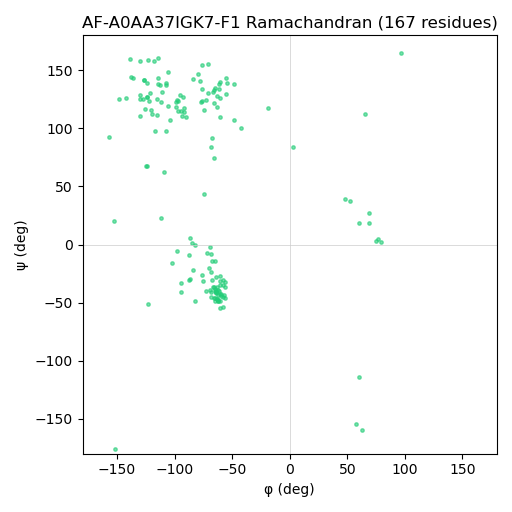OM 842 N N . VAL A 1 107 ? -12.928 2.312 8.575 1.00 87.56 107 VAL A N 1
A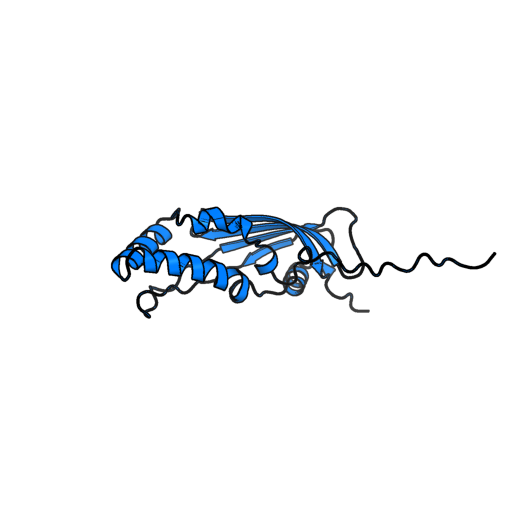TOM 843 C CA . VAL A 1 107 ? -12.761 1.534 9.802 1.00 87.56 107 VAL A CA 1
ATOM 844 C C . VAL A 1 107 ? -14.101 1.348 10.482 1.00 87.56 107 VAL A C 1
ATOM 846 O O . VAL A 1 107 ? -14.883 2.288 10.575 1.00 87.56 107 VAL A O 1
ATOM 849 N N . TYR A 1 108 ? -14.369 0.140 10.970 1.00 85.88 108 TYR A N 1
ATOM 850 C CA . TYR A 1 108 ? -15.640 -0.208 11.593 1.00 85.88 108 TYR A CA 1
ATOM 851 C C . TYR A 1 108 ? -15.426 -0.800 12.986 1.00 85.88 108 TYR A C 1
ATOM 853 O O . TYR A 1 108 ? -14.524 -1.608 13.195 1.00 85.88 108 TYR A O 1
ATOM 861 N N . ALA A 1 109 ? -16.305 -0.451 13.924 1.00 83.00 109 ALA A N 1
ATOM 862 C CA . ALA A 1 109 ? -16.401 -1.066 15.243 1.00 83.00 109 ALA A CA 1
ATOM 863 C C . ALA A 1 109 ? -17.851 -1.460 15.524 1.00 83.00 109 ALA A C 1
ATOM 865 O O . ALA A 1 109 ? -18.761 -0.649 15.357 1.00 83.00 109 ALA A O 1
ATOM 866 N N . ALA A 1 110 ? -18.074 -2.718 15.919 1.00 81.25 110 ALA A N 1
ATOM 867 C CA . ALA A 1 110 ? -19.413 -3.263 16.172 1.00 81.25 110 ALA A CA 1
ATOM 868 C C . ALA A 1 110 ? -20.425 -2.962 15.036 1.00 81.25 110 ALA A C 1
ATOM 870 O O . ALA A 1 110 ? -21.584 -2.637 15.283 1.00 81.25 110 ALA A O 1
ATOM 871 N N . GLY A 1 111 ? -19.968 -3.024 13.778 1.00 80.69 111 GLY A N 1
ATOM 872 C CA . GLY A 1 111 ? -20.789 -2.765 12.588 1.00 80.69 111 GLY A CA 1
ATOM 873 C C . GLY A 1 111 ? -21.041 -1.286 12.261 1.00 80.69 111 GLY A C 1
ATOM 874 O O . GLY A 1 111 ? -21.740 -0.999 11.295 1.00 80.69 111 GLY A O 1
ATOM 875 N N . ARG A 1 112 ? -20.476 -0.338 13.018 1.00 84.06 112 ARG A N 1
ATOM 876 C CA . ARG A 1 112 ? -20.581 1.106 12.751 1.00 84.06 112 ARG A CA 1
ATOM 877 C C . ARG A 1 112 ? -19.262 1.655 12.228 1.00 84.06 112 ARG A C 1
ATOM 879 O O . ARG A 1 112 ? -18.213 1.317 12.771 1.00 84.06 112 ARG A O 1
ATOM 886 N N . LYS A 1 113 ? -19.316 2.512 11.206 1.00 86.44 113 LYS A N 1
ATOM 887 C CA . LYS A 1 113 ? -18.134 3.217 10.695 1.00 86.44 113 LYS A CA 1
ATOM 888 C C . LYS A 1 113 ? -17.612 4.192 11.756 1.00 86.44 113 LYS A C 1
ATOM 890 O O . LYS A 1 113 ? -18.391 4.924 12.366 1.00 86.44 113 LYS A O 1
ATOM 895 N N . LEU A 1 114 ? -16.305 4.176 11.983 1.00 83.56 114 LEU A N 1
ATOM 896 C CA . LEU A 1 114 ? -15.593 5.089 12.862 1.00 83.56 114 LEU A CA 1
ATOM 897 C C . LEU A 1 114 ? -15.063 6.270 12.043 1.00 83.56 114 LEU A C 1
ATOM 899 O O . LEU A 1 114 ? -14.129 6.112 11.258 1.00 83.56 114 LEU A O 1
ATOM 903 N N . GLY A 1 115 ? -15.646 7.452 12.259 1.00 82.38 115 GLY A N 1
ATOM 904 C CA . GLY A 1 115 ? -15.217 8.697 11.617 1.00 82.38 115 GLY A CA 1
ATOM 905 C C . GLY A 1 115 ? -15.234 8.641 10.085 1.00 82.38 115 GLY A C 1
ATOM 906 O O . GLY A 1 115 ? -15.956 7.848 9.476 1.00 82.38 115 GLY A O 1
ATOM 907 N N . ASP A 1 116 ? -14.405 9.480 9.469 1.00 82.06 116 ASP A N 1
ATOM 908 C CA . ASP A 1 116 ? -14.341 9.634 8.009 1.00 82.06 116 ASP A CA 1
ATOM 909 C C . ASP A 1 116 ? -13.430 8.600 7.318 1.00 82.06 116 ASP A C 1
ATOM 911 O O . ASP A 1 116 ? -13.316 8.593 6.095 1.00 82.06 116 ASP A O 1
ATOM 915 N N . GLY A 1 117 ? -12.830 7.685 8.087 1.00 84.62 117 GLY A N 1
ATOM 916 C CA . GLY A 1 117 ? -11.850 6.708 7.612 1.00 84.62 117 GLY A CA 1
ATOM 917 C C . GLY A 1 117 ? -10.399 7.150 7.828 1.00 84.62 117 GLY A C 1
ATOM 918 O O . GLY A 1 117 ? -10.096 8.306 8.120 1.00 84.62 117 GLY A O 1
ATOM 919 N N . LEU A 1 118 ? -9.483 6.191 7.721 1.00 87.62 118 LEU A N 1
ATOM 920 C CA . LEU A 1 118 ? -8.049 6.385 7.880 1.00 87.62 118 LEU A CA 1
ATOM 921 C C . LEU A 1 118 ? -7.432 6.722 6.519 1.00 87.62 118 LEU A C 1
ATOM 923 O O . LEU A 1 118 ? -7.350 5.867 5.635 1.00 87.62 118 LEU A O 1
ATOM 927 N N . ARG A 1 119 ? -6.997 7.969 6.336 1.00 90.88 119 ARG A N 1
ATOM 928 C CA . ARG A 1 119 ? -6.298 8.382 5.114 1.00 90.88 119 ARG A CA 1
ATOM 929 C C . ARG A 1 119 ? -4.885 7.812 5.096 1.00 90.88 119 ARG A C 1
ATOM 931 O O . ARG A 1 119 ? -4.107 8.082 6.009 1.00 90.88 119 ARG A O 1
ATOM 938 N N . LEU A 1 120 ? -4.553 7.082 4.042 1.00 90.94 120 LEU A N 1
ATOM 939 C CA . LEU A 1 120 ? -3.214 6.565 3.793 1.00 90.94 120 LEU A CA 1
ATOM 940 C C . LEU A 1 120 ? -2.557 7.378 2.677 1.00 90.94 120 LEU A C 1
ATOM 942 O O . LEU A 1 120 ? -3.230 7.847 1.759 1.00 90.94 120 LEU A O 1
ATOM 946 N N . ASP A 1 121 ? -1.242 7.520 2.745 1.00 93.06 121 ASP A N 1
ATOM 947 C CA . ASP A 1 121 ? -0.415 8.058 1.672 1.00 93.06 121 ASP A CA 1
ATOM 948 C C . ASP A 1 121 ? 0.520 6.941 1.198 1.00 93.06 121 ASP A C 1
ATOM 950 O O . ASP A 1 121 ? 1.410 6.512 1.928 1.00 93.06 121 ASP A O 1
ATOM 954 N N . VAL A 1 122 ? 0.296 6.457 -0.021 1.00 92.75 122 VAL A N 1
ATOM 955 C CA . VAL A 1 122 ? 1.050 5.372 -0.654 1.00 92.75 122 VAL A CA 1
ATOM 956 C C . VAL A 1 122 ? 1.999 5.971 -1.678 1.00 92.75 122 VAL A C 1
ATOM 958 O O . VAL A 1 122 ? 1.584 6.454 -2.732 1.00 92.75 122 VAL A O 1
ATOM 961 N N . LEU A 1 123 ? 3.281 5.969 -1.349 1.00 93.62 123 LEU A N 1
ATOM 962 C CA . LEU A 1 123 ? 4.361 6.418 -2.211 1.00 93.62 123 LEU A CA 1
ATOM 963 C C . LEU A 1 123 ? 4.894 5.211 -2.969 1.00 93.62 123 LEU A C 1
ATOM 965 O O . LEU A 1 123 ? 5.251 4.213 -2.354 1.00 93.62 123 LEU A O 1
ATOM 969 N N . VAL A 1 124 ? 4.954 5.299 -4.295 1.00 93.81 124 VAL A N 1
ATOM 970 C CA . VAL A 1 124 ? 5.508 4.227 -5.130 1.00 93.81 124 VAL A CA 1
ATOM 971 C C . VAL A 1 124 ? 6.623 4.804 -5.978 1.00 93.81 124 VAL A C 1
ATOM 973 O O . VAL A 1 124 ? 6.435 5.800 -6.683 1.00 93.81 124 VAL A O 1
ATOM 976 N N . ARG A 1 125 ? 7.785 4.164 -5.914 1.00 94.69 125 ARG A N 1
ATOM 977 C CA . ARG A 1 125 ? 8.948 4.458 -6.737 1.00 94.69 125 ARG A CA 1
ATOM 978 C C . ARG A 1 125 ? 9.343 3.205 -7.503 1.00 94.69 125 ARG A C 1
ATOM 980 O O . ARG A 1 125 ? 9.621 2.170 -6.904 1.00 94.69 125 ARG A O 1
ATOM 987 N N . LEU A 1 126 ? 9.389 3.317 -8.823 1.00 93.56 126 LEU A N 1
ATOM 988 C CA . LEU A 1 126 ? 9.795 2.244 -9.724 1.00 93.56 126 LEU A CA 1
ATOM 989 C C . LEU A 1 126 ? 11.021 2.726 -10.493 1.00 93.56 126 LEU A C 1
ATOM 991 O O . LEU A 1 126 ? 10.926 3.649 -11.300 1.00 93.56 126 LEU A O 1
ATOM 995 N N . THR A 1 127 ? 12.172 2.116 -10.245 1.00 92.62 127 THR A N 1
ATOM 996 C CA . THR A 1 127 ? 13.416 2.442 -10.950 1.00 92.62 127 THR A CA 1
ATOM 997 C C . THR A 1 127 ? 13.718 1.322 -11.941 1.00 92.62 127 THR A C 1
ATOM 999 O O . THR A 1 127 ? 13.849 0.179 -11.505 1.00 92.62 127 THR A O 1
ATOM 1002 N N . PRO A 1 128 ? 13.793 1.592 -13.256 1.00 89.06 128 PRO A N 1
ATOM 1003 C CA . PRO A 1 128 ? 14.180 0.574 -14.228 1.00 89.06 128 PRO A CA 1
ATOM 1004 C C . PRO A 1 128 ? 15.535 -0.040 -13.862 1.00 89.06 128 PRO A C 1
ATOM 1006 O O . PRO A 1 128 ? 16.495 0.692 -13.630 1.00 89.06 128 PRO A O 1
ATOM 1009 N N . ALA A 1 129 ? 15.616 -1.370 -13.819 1.00 85.50 129 ALA A N 1
ATOM 1010 C CA . ALA A 1 129 ? 16.891 -2.062 -13.673 1.00 85.50 129 ALA A CA 1
ATOM 1011 C C . ALA A 1 129 ? 17.615 -2.130 -15.032 1.00 85.50 129 ALA A C 1
ATOM 1013 O O . ALA A 1 129 ? 16.981 -2.240 -16.088 1.00 85.50 129 ALA A O 1
ATOM 1014 N N . ASP A 1 130 ? 18.948 -2.071 -15.021 1.00 70.50 130 ASP A N 1
ATOM 1015 C CA . ASP A 1 130 ? 19.747 -2.086 -16.248 1.00 70.50 130 ASP A CA 1
ATOM 1016 C C . ASP A 1 130 ? 19.537 -3.379 -17.063 1.00 70.50 130 ASP A C 1
ATOM 1018 O O . ASP A 1 130 ? 19.750 -4.483 -16.577 1.00 70.50 130 ASP A O 1
ATOM 1022 N N . ARG A 1 131 ? 19.189 -3.218 -18.349 1.00 60.38 131 ARG A N 1
ATOM 1023 C CA . ARG A 1 131 ? 19.244 -4.235 -19.427 1.00 60.38 131 ARG A CA 1
ATOM 1024 C C . ARG A 1 131 ? 18.423 -5.532 -19.279 1.00 60.38 131 ARG A C 1
ATOM 1026 O O . ARG A 1 131 ? 18.620 -6.424 -20.099 1.00 60.38 131 ARG A O 1
ATOM 1033 N N . ASP A 1 132 ? 17.418 -5.594 -18.409 1.00 60.16 132 ASP A N 1
ATOM 1034 C CA . ASP A 1 132 ? 16.539 -6.775 -18.276 1.00 60.16 132 ASP A CA 1
ATOM 1035 C C . ASP A 1 132 ? 15.111 -6.532 -18.805 1.00 60.16 132 ASP A C 1
ATOM 1037 O O . ASP A 1 132 ? 14.114 -6.595 -18.079 1.00 60.16 132 ASP A O 1
ATOM 1041 N N . ALA A 1 133 ? 14.992 -6.246 -20.106 1.00 63.41 133 ALA A N 1
ATOM 1042 C CA . ALA A 1 133 ? 13.705 -6.302 -20.802 1.00 63.41 133 ALA A CA 1
ATOM 1043 C C . ALA A 1 133 ? 13.508 -7.702 -21.406 1.00 63.41 133 ALA A C 1
ATOM 1045 O O . ALA A 1 133 ? 14.270 -8.118 -22.279 1.00 63.41 133 ALA A O 1
ATOM 1046 N N . GLN A 1 134 ? 12.476 -8.421 -20.961 1.00 65.56 134 GLN A N 1
ATOM 1047 C CA . GLN A 1 134 ? 12.117 -9.746 -21.471 1.00 65.56 134 GLN A CA 1
ATOM 1048 C C . GLN A 1 134 ? 10.730 -9.697 -22.115 1.00 65.56 134 GLN A C 1
ATOM 1050 O O . GLN A 1 134 ? 9.698 -9.775 -21.447 1.00 65.56 134 GLN A O 1
ATOM 1055 N N . GLY A 1 135 ? 10.696 -9.569 -23.443 1.00 75.12 135 GLY A N 1
ATOM 1056 C CA . GLY A 1 135 ? 9.446 -9.531 -24.204 1.00 75.12 135 GLY A CA 1
ATOM 1057 C C . GLY A 1 135 ? 8.546 -8.362 -23.790 1.00 75.12 135 GLY A C 1
ATOM 1058 O O . GLY A 1 135 ? 8.896 -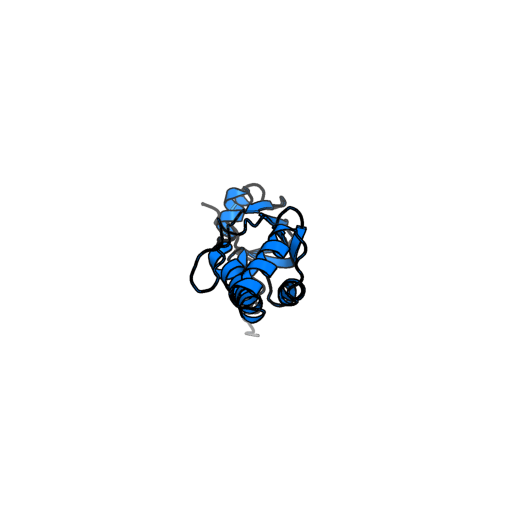7.207 -24.010 1.00 75.12 135 GLY A O 1
ATOM 1059 N N . ALA A 1 136 ? 7.382 -8.671 -23.211 1.00 81.19 136 ALA A N 1
ATOM 1060 C CA . ALA A 1 136 ? 6.379 -7.690 -22.783 1.00 81.19 136 ALA A CA 1
ATOM 1061 C C . ALA A 1 136 ? 6.602 -7.135 -21.361 1.00 81.19 136 ALA A C 1
ATOM 1063 O O . ALA A 1 136 ? 5.753 -6.399 -20.862 1.00 81.19 136 ALA A O 1
ATOM 1064 N N . TYR A 1 137 ? 7.711 -7.487 -20.706 1.00 85.94 137 TYR A N 1
ATOM 1065 C CA . TYR A 1 137 ? 7.994 -7.111 -19.321 1.00 85.94 137 TYR A CA 1
ATOM 1066 C C . TYR A 1 137 ? 9.389 -6.509 -19.176 1.00 85.94 137 TYR A C 1
ATOM 1068 O O . TYR A 1 137 ? 10.293 -6.769 -19.977 1.00 85.94 137 TYR A O 1
ATOM 1076 N N . ARG A 1 138 ? 9.576 -5.732 -18.112 1.00 85.88 138 ARG A N 1
ATOM 1077 C CA . ARG A 1 138 ? 10.872 -5.176 -17.717 1.00 85.88 138 ARG A CA 1
ATOM 1078 C C . ARG A 1 138 ? 11.055 -5.279 -16.214 1.00 85.88 138 ARG A C 1
ATOM 1080 O O . ARG A 1 138 ? 10.092 -5.125 -15.471 1.00 85.88 138 ARG A O 1
ATOM 1087 N N . LEU A 1 139 ? 12.284 -5.528 -15.785 1.00 88.69 139 LEU A N 1
ATOM 1088 C CA . LEU A 1 139 ? 12.637 -5.558 -14.373 1.00 88.69 139 LEU A CA 1
ATOM 1089 C C . LEU A 1 139 ? 12.737 -4.139 -13.789 1.00 88.69 139 LEU A C 1
ATOM 1091 O O . LEU A 1 139 ? 13.373 -3.260 -14.376 1.00 88.69 139 LEU A O 1
ATOM 1095 N N . TYR A 1 140 ? 12.132 -3.932 -12.621 1.00 90.69 140 TYR A N 1
ATOM 1096 C CA . TYR A 1 140 ? 12.222 -2.696 -11.847 1.00 90.69 140 TYR A CA 1
ATOM 1097 C C . TYR A 1 140 ? 12.671 -2.988 -10.414 1.00 90.69 140 TYR A C 1
ATOM 1099 O O . TYR A 1 140 ? 12.214 -3.950 -9.793 1.00 90.69 140 TYR A O 1
ATOM 1107 N N . ASP A 1 141 ? 13.515 -2.108 -9.878 1.00 92.06 141 ASP A N 1
ATOM 1108 C CA . ASP A 1 141 ? 13.665 -1.921 -8.438 1.00 92.06 141 ASP A CA 1
ATOM 1109 C C . ASP A 1 141 ? 12.430 -1.158 -7.938 1.00 92.06 141 ASP A C 1
ATOM 1111 O O . ASP A 1 141 ? 12.174 -0.021 -8.349 1.00 92.06 141 ASP A O 1
ATOM 1115 N N . THR A 1 142 ? 11.632 -1.799 -7.086 1.00 92.00 142 THR A N 1
ATOM 1116 C CA . THR A 1 142 ? 10.346 -1.280 -6.610 1.00 92.00 142 THR A CA 1
ATOM 1117 C C . THR A 1 142 ? 10.423 -0.929 -5.133 1.00 92.00 142 THR A C 1
ATOM 1119 O O . THR A 1 142 ? 10.849 -1.753 -4.327 1.00 92.00 142 THR A O 1
ATOM 1122 N N . ASP A 1 143 ? 9.967 0.267 -4.780 1.00 93.25 143 ASP A N 1
ATOM 1123 C CA . ASP A 1 143 ? 9.864 0.764 -3.409 1.00 93.25 143 ASP A CA 1
ATOM 1124 C C . ASP A 1 143 ? 8.454 1.322 -3.210 1.00 9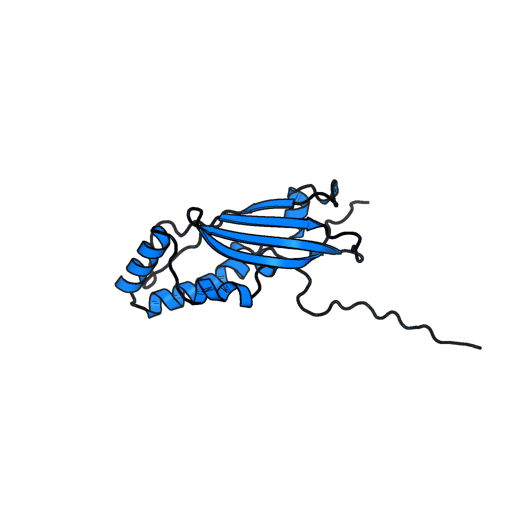3.25 143 ASP A C 1
ATOM 1126 O O . ASP A 1 143 ? 8.078 2.316 -3.838 1.00 93.25 143 ASP A O 1
ATOM 1130 N N . ILE A 1 144 ? 7.655 0.639 -2.393 1.00 92.56 144 ILE A N 1
ATOM 1131 C CA . ILE A 1 144 ? 6.314 1.072 -2.003 1.00 92.56 144 ILE A CA 1
ATOM 1132 C C . ILE A 1 144 ? 6.301 1.347 -0.503 1.00 92.56 144 ILE A C 1
ATOM 1134 O O . ILE A 1 144 ? 6.659 0.484 0.295 1.00 92.56 144 ILE A O 1
ATOM 1138 N N . ASP A 1 145 ? 5.887 2.551 -0.123 1.00 92.12 145 ASP A N 1
ATOM 1139 C CA . ASP A 1 145 ? 5.794 3.001 1.265 1.00 92.12 145 ASP A CA 1
ATOM 1140 C C . ASP A 1 145 ? 4.378 3.510 1.544 1.00 92.12 145 ASP A C 1
ATOM 1142 O O . ASP A 1 145 ? 3.908 4.473 0.938 1.00 92.12 145 ASP A O 1
ATOM 1146 N N . ILE A 1 146 ? 3.680 2.831 2.445 1.00 89.81 146 ILE A N 1
ATOM 1147 C CA . ILE A 1 146 ? 2.380 3.209 2.976 1.00 89.81 146 ILE A CA 1
ATOM 1148 C C . ILE A 1 146 ? 2.641 3.962 4.268 1.00 89.81 146 ILE A C 1
ATOM 1150 O O . ILE A 1 146 ? 3.092 3.405 5.271 1.00 89.81 146 ILE A O 1
ATOM 1154 N N . THR A 1 147 ? 2.286 5.233 4.251 1.00 90.12 147 THR A N 1
ATOM 1155 C CA . THR A 1 147 ? 2.440 6.135 5.380 1.00 90.12 147 THR A CA 1
ATOM 1156 C C . THR A 1 147 ? 1.083 6.646 5.848 1.00 90.12 147 THR A C 1
ATOM 1158 O O . THR A 1 147 ? 0.090 6.646 5.116 1.00 90.12 147 THR A O 1
ATOM 1161 N N . HIS A 1 148 ? 1.038 7.090 7.095 1.00 87.06 148 HIS A N 1
ATOM 1162 C CA . HIS A 1 148 ? -0.098 7.789 7.671 1.00 87.06 148 HIS A CA 1
ATOM 1163 C C . HIS A 1 148 ? 0.422 8.887 8.594 1.00 87.06 148 HIS A C 1
ATOM 1165 O O . HIS A 1 148 ? 1.255 8.625 9.461 1.00 87.06 148 HIS A O 1
ATOM 1171 N N . GLU A 1 149 ? -0.030 10.125 8.378 1.00 87.94 149 GLU A N 1
ATOM 1172 C CA . GLU A 1 149 ? 0.460 11.308 9.109 1.00 87.94 149 GLU A CA 1
ATOM 1173 C C . GLU A 1 149 ? 1.997 11.431 9.076 1.00 87.94 149 GLU A C 1
ATOM 1175 O O . GLU A 1 149 ? 2.638 11.789 10.060 1.00 87.94 149 GLU A O 1
ATOM 1180 N N . GLY A 1 150 ? 2.608 11.079 7.938 1.00 85.00 150 GLY A N 1
ATOM 1181 C CA . GLY A 1 150 ? 4.064 11.109 7.755 1.00 85.00 150 GLY A CA 1
ATOM 1182 C C . GLY A 1 150 ? 4.826 9.978 8.453 1.00 85.00 150 GLY A C 1
ATOM 1183 O O . GLY A 1 150 ? 6.051 9.943 8.381 1.00 85.00 150 GLY A O 1
ATOM 1184 N N . THR A 1 151 ? 4.131 9.045 9.104 1.00 85.94 151 THR A N 1
ATOM 1185 C CA . THR A 1 151 ? 4.742 7.868 9.728 1.00 85.94 151 THR A CA 1
ATOM 1186 C C . THR A 1 151 ? 4.622 6.676 8.792 1.00 85.94 151 THR A C 1
ATOM 1188 O O . THR A 1 151 ? 3.511 6.343 8.377 1.00 85.94 151 THR A O 1
ATOM 1191 N N . SER A 1 152 ? 5.744 6.037 8.453 1.00 86.25 152 SER A N 1
ATOM 1192 C CA . SER A 1 152 ? 5.728 4.790 7.679 1.00 86.25 152 SER A CA 1
ATOM 1193 C C . SER A 1 152 ? 5.068 3.693 8.506 1.00 86.25 152 SER A C 1
ATOM 1195 O O . SER A 1 152 ? 5.460 3.431 9.642 1.00 86.25 152 SER A O 1
ATOM 1197 N N . ILE A 1 153 ? 4.004 3.126 7.945 1.00 82.38 153 ILE A N 1
ATOM 1198 C CA . ILE A 1 153 ? 3.301 1.965 8.488 1.00 82.38 153 ILE A CA 1
ATOM 1199 C C . ILE A 1 153 ? 3.850 0.706 7.832 1.00 82.38 153 ILE A C 1
ATOM 1201 O O . ILE A 1 153 ? 4.011 -0.315 8.494 1.00 82.38 153 ILE A O 1
ATOM 1205 N N . GLN A 1 154 ? 4.092 0.774 6.523 1.00 84.31 154 GLN A N 1
ATOM 1206 C CA . GLN A 1 154 ? 4.550 -0.362 5.755 1.00 84.31 154 GLN A CA 1
ATOM 1207 C C . GLN A 1 154 ? 5.433 0.084 4.610 1.00 84.31 154 GLN A C 1
ATOM 1209 O O . GLN A 1 154 ? 4.972 0.804 3.735 1.00 84.31 154 GLN A O 1
ATOM 1214 N N . ARG A 1 155 ? 6.646 -0.457 4.536 1.00 88.31 155 ARG A N 1
ATOM 1215 C CA . ARG A 1 155 ? 7.505 -0.298 3.368 1.00 88.31 155 ARG A CA 1
ATOM 1216 C C . ARG A 1 155 ? 7.918 -1.648 2.807 1.00 88.31 155 ARG A C 1
ATOM 1218 O O . ARG A 1 155 ? 8.210 -2.568 3.568 1.00 88.31 155 ARG A O 1
ATOM 1225 N N . CYS A 1 156 ? 7.920 -1.770 1.489 1.00 88.75 156 CYS A N 1
ATOM 1226 C CA . CYS A 1 156 ? 8.445 -2.924 0.775 1.00 88.75 156 CYS A CA 1
ATOM 1227 C C . CYS A 1 156 ? 9.436 -2.429 -0.274 1.00 88.75 156 CYS A C 1
ATOM 1229 O O . CYS A 1 156 ? 9.105 -1.574 -1.096 1.00 88.75 156 CYS A O 1
ATOM 1231 N N . ILE A 1 157 ? 10.650 -2.974 -0.220 1.00 90.19 157 ILE A N 1
ATOM 1232 C CA . ILE A 1 157 ? 11.699 -2.740 -1.208 1.00 90.19 157 ILE A CA 1
ATOM 1233 C C . ILE A 1 157 ? 12.048 -4.097 -1.801 1.00 90.19 157 ILE A C 1
ATOM 1235 O O . ILE A 1 157 ? 12.535 -4.982 -1.100 1.00 90.19 157 ILE A O 1
ATOM 1239 N N . ALA A 1 158 ? 11.788 -4.255 -3.090 1.00 89.69 158 ALA A N 1
ATOM 1240 C CA . ALA A 1 158 ? 11.919 -5.526 -3.785 1.00 89.69 158 ALA A CA 1
ATOM 1241 C C . ALA A 1 158 ? 12.231 -5.307 -5.269 1.00 89.69 158 ALA A C 1
ATOM 1243 O O . ALA A 1 158 ? 12.414 -4.178 -5.732 1.00 89.69 158 ALA A O 1
ATOM 1244 N N . ARG A 1 159 ? 12.297 -6.405 -6.020 1.00 89.12 159 ARG A N 1
ATOM 1245 C CA . ARG A 1 159 ? 12.447 -6.403 -7.474 1.00 89.12 159 ARG A CA 1
ATOM 1246 C C . ARG A 1 159 ? 11.280 -7.133 -8.101 1.00 89.12 159 ARG A C 1
ATOM 1248 O O . ARG A 1 159 ? 10.996 -8.257 -7.707 1.00 89.12 159 ARG A O 1
ATOM 1255 N N . HIS A 1 160 ? 10.662 -6.511 -9.097 1.00 89.62 160 HIS A N 1
ATOM 1256 C CA . HIS A 1 160 ? 9.529 -7.095 -9.804 1.00 89.62 160 HIS A CA 1
ATOM 1257 C C . HIS A 1 160 ? 9.669 -6.902 -11.309 1.00 89.62 160 HIS A C 1
ATOM 1259 O O . HIS A 1 160 ? 10.114 -5.854 -11.788 1.00 89.62 160 HIS A O 1
ATOM 1265 N N . TYR A 1 161 ? 9.243 -7.906 -12.067 1.00 89.06 161 TYR A N 1
ATOM 1266 C CA . TYR A 1 161 ? 8.963 -7.743 -13.484 1.00 89.06 161 TYR A CA 1
ATOM 1267 C C . TYR A 1 161 ? 7.622 -7.033 -13.641 1.00 89.06 161 TYR A C 1
ATOM 1269 O O . TYR A 1 161 ? 6.592 -7.507 -13.164 1.00 89.06 161 TYR A O 1
ATOM 1277 N N . LEU A 1 162 ? 7.628 -5.894 -14.324 1.00 90.31 162 LEU A N 1
ATOM 1278 C CA . LEU A 1 162 ? 6.434 -5.098 -14.577 1.00 90.31 162 LEU A CA 1
ATOM 1279 C C . LEU A 1 162 ? 6.019 -5.220 -16.048 1.00 90.31 162 LEU A C 1
ATOM 1281 O O . LEU A 1 162 ? 6.892 -5.202 -16.927 1.00 90.31 162 LEU A O 1
ATOM 1285 N N . PRO A 1 163 ? 4.713 -5.340 -16.343 1.00 88.75 163 PRO A N 1
ATOM 1286 C CA . PRO A 1 163 ? 4.214 -5.319 -17.712 1.00 88.75 163 PRO A CA 1
ATOM 1287 C C . PRO A 1 163 ? 4.466 -3.952 -18.351 1.00 88.75 163 PRO A C 1
ATOM 1289 O O . PRO A 1 163 ? 4.207 -2.912 -17.750 1.00 88.75 163 PRO A O 1
ATOM 1292 N N . LEU A 1 164 ? 4.957 -3.952 -19.588 1.00 83.94 164 LEU A N 1
ATOM 1293 C CA . LEU A 1 164 ? 5.185 -2.730 -20.351 1.00 83.94 164 LEU A CA 1
ATOM 1294 C C . LEU A 1 164 ? 3.894 -2.278 -21.057 1.00 83.94 164 LEU A C 1
ATOM 1296 O O . LEU 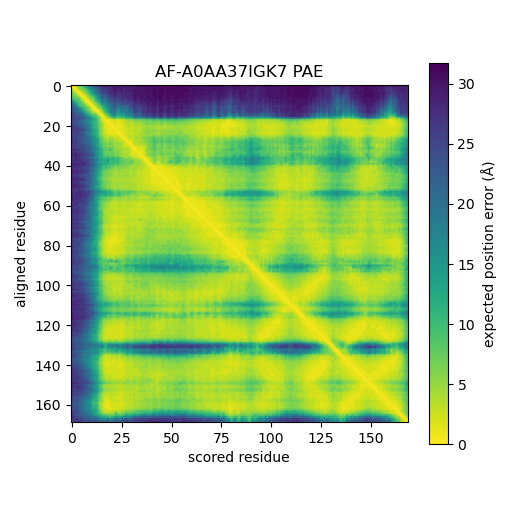A 1 164 ? 3.163 -3.123 -21.587 1.00 83.94 164 LEU A O 1
ATOM 1300 N N . PRO A 1 165 ? 3.626 -0.959 -21.137 1.00 82.12 165 PRO A N 1
ATOM 1301 C CA . PRO A 1 165 ? 2.568 -0.426 -21.989 1.00 82.12 165 PRO A CA 1
ATOM 1302 C C . PRO A 1 165 ? 2.743 -0.895 -23.435 1.00 82.12 165 PRO A C 1
ATOM 1304 O O . PRO A 1 165 ? 3.862 -0.934 -23.957 1.00 82.12 165 PRO A O 1
ATOM 1307 N N . LYS A 1 166 ? 1.644 -1.251 -24.110 1.00 75.75 166 LYS A N 1
ATOM 1308 C CA . LYS A 1 166 ? 1.714 -1.686 -25.512 1.00 75.75 166 LYS A CA 1
ATOM 1309 C C . LYS A 1 166 ? 2.233 -0.541 -26.379 1.00 75.75 166 LYS A C 1
ATOM 1311 O O . LYS A 1 166 ? 1.666 0.550 -26.389 1.00 75.75 166 LYS A O 1
ATOM 1316 N N . SER A 1 167 ? 3.267 -0.809 -27.171 1.00 62.03 167 SER A N 1
ATOM 1317 C CA . SER A 1 167 ? 3.661 0.079 -28.263 1.00 62.03 167 SER A CA 1
ATOM 1318 C C . SER A 1 167 ? 2.510 0.118 -29.273 1.00 62.03 167 SER A C 1
ATOM 1320 O O . SER A 1 167 ? 2.130 -0.924 -29.807 1.00 62.03 167 SER A O 1
ATOM 1322 N N . THR A 1 168 ? 1.903 1.282 -29.506 1.00 47.34 168 THR A N 1
ATOM 1323 C CA . THR A 1 168 ? 0.993 1.432 -30.653 1.00 47.34 168 THR A CA 1
ATOM 1324 C C . THR A 1 168 ? 1.840 1.321 -31.927 1.00 47.34 168 THR A C 1
ATOM 1326 O O . THR A 1 168 ? 2.900 1.954 -31.949 1.00 47.34 168 THR A O 1
ATOM 1329 N N . PRO A 1 169 ? 1.444 0.500 -32.916 1.00 46.88 169 PRO A N 1
ATOM 1330 C CA . PRO A 1 169 ? 2.128 0.429 -34.206 1.00 46.88 169 PRO A CA 1
ATOM 1331 C C . PRO A 1 169 ? 2.094 1.763 -34.958 1.00 46.88 169 PRO A C 1
ATOM 1333 O O . PRO A 1 169 ? 1.160 2.562 -34.706 1.00 46.88 169 PRO A O 1
#

Secondary structure (DSSP, 8-state):
------------PPTT-B-SBGGGGS-GGGGHHHHTT---SHHHHHHHHHHHHHHHHHHHHHHHHHHHHHIIIIIT--BHHHHHHHTTTTT-TTSPEEEEE--EE--EETTEE-TT-EE-EEEEEEEEEEEEEETTEEEEEEEEEEEETTEEEEEEEEEEEEEPPPPP-